Protein AF-A0A8X6SII5-F1 (afdb_monomer)

Sequence (89 aa):
MIDYHVDKMLREGTIILIQSPYASPVVLYRKNNELPPDNPEAYRFAADYRNAITKYPRYPLPLIEDLITNIPHTNIMSSLDLWSGYCWL

Nearest PDB structures (foldseek):
  7pua-assembly1_DH  TM=2.359E-01  e=8.546E+00  Trypanosoma brucei brucei

InterPro domains:
  IPR043128 Reverse transcriptase/Diguanylate cyclase domain [G3DSA:3.30.70.270] (59-86)
  IPR043502 DNA/RNA polymerase superfamily [SSF56672] (3-87)
  IPR053134 RNA-directed DNA polymerase homolog [PTHR24559] (4-87)

pLDDT: mean 86.81, std 6.91, range [51.09, 94.88]

Mean predicted aligned error: 7.18 Å

Foldseek 3Di:
DVVVVVVVCVVVVLDDDDDDPDDFDKDWDADPDPDDPPDPVRTDIDTDPPDPPDDDPPDPDDDPVVVVVPDPDDPDDDDDDPPCVPRPD

Radius of gyration: 18.9 Å; Cα contacts (8 Å, |Δi|>4): 48; chains: 1; bounding box: 36×35×48 Å

Secondary structure (DSSP, 8-state):
-HHHHHHHHHHHTS------S----EEEEE-SSSS-TT-GGGEEEEE----SS-------PPPHHHHHHTS---S-------TTTTT--

Structure (mmCIF, N/CA/C/O backbone):
data_AF-A0A8X6SII5-F1
#
_entry.id   AF-A0A8X6SII5-F1
#
loop_
_atom_site.group_PDB
_atom_site.id
_atom_site.type_symbol
_atom_site.label_atom_id
_atom_site.label_alt_id
_atom_site.label_comp_id
_atom_site.label_asym_id
_atom_site.label_entity_id
_atom_site.label_seq_id
_atom_site.pdbx_PDB_ins_code
_atom_site.Cartn_x
_atom_site.Cartn_y
_atom_site.Cartn_z
_atom_site.occupancy
_atom_site.B_iso_or_equiv
_atom_site.auth_seq_id
_atom_site.auth_comp_id
_atom_site.auth_asym_id
_atom_site.auth_atom_id
_atom_site.pdbx_PDB_model_num
ATOM 1 N N . MET A 1 1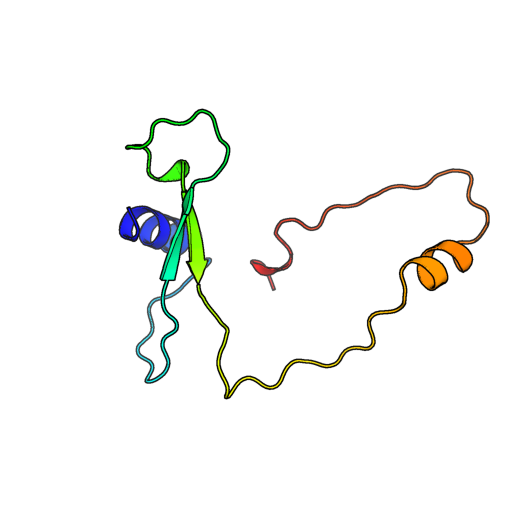 ? 6.520 -1.944 -17.050 1.00 82.88 1 MET A N 1
ATOM 2 C CA . MET A 1 1 ? 6.490 -1.029 -15.879 1.00 82.88 1 MET A CA 1
ATOM 3 C C . MET A 1 1 ? 5.501 -1.510 -14.826 1.00 82.88 1 MET A C 1
ATOM 5 O O . MET A 1 1 ? 5.883 -1.608 -13.672 1.00 82.88 1 MET A O 1
ATOM 9 N N . ILE A 1 2 ? 4.274 -1.879 -15.217 1.00 89.19 2 ILE A N 1
ATOM 10 C CA . ILE A 1 2 ? 3.298 -2.525 -14.321 1.00 89.19 2 ILE A CA 1
ATOM 11 C C . ILE A 1 2 ? 3.825 -3.878 -13.816 1.00 89.19 2 ILE A C 1
ATOM 13 O O . ILE A 1 2 ? 3.862 -4.084 -12.607 1.00 89.19 2 ILE A O 1
ATOM 17 N N . ASP A 1 3 ? 4.322 -4.736 -14.714 1.00 92.19 3 ASP A N 1
ATOM 18 C CA . ASP A 1 3 ? 4.804 -6.086 -14.364 1.00 92.19 3 ASP A CA 1
ATOM 19 C C . ASP A 1 3 ? 5.915 -6.063 -13.310 1.00 92.19 3 ASP A C 1
ATOM 21 O O . ASP A 1 3 ? 5.887 -6.842 -12.371 1.00 92.19 3 ASP A O 1
ATOM 25 N N . TYR A 1 4 ? 6.821 -5.079 -13.375 1.00 94.00 4 TYR A N 1
ATOM 26 C CA . TYR A 1 4 ? 7.858 -4.886 -12.355 1.00 94.00 4 TYR A CA 1
ATOM 27 C C . TYR A 1 4 ? 7.273 -4.738 -10.943 1.00 94.00 4 TYR A C 1
ATOM 29 O O . TYR A 1 4 ? 7.755 -5.357 -9.993 1.00 94.00 4 TYR A O 1
ATOM 37 N N . HIS A 1 5 ? 6.232 -3.912 -10.795 1.00 92.00 5 HIS A N 1
ATOM 38 C CA . HIS A 1 5 ? 5.571 -3.723 -9.506 1.00 92.00 5 HIS A CA 1
ATOM 39 C C . HIS A 1 5 ? 4.815 -4.981 -9.078 1.00 92.00 5 HIS A C 1
ATOM 41 O O . HIS A 1 5 ? 4.857 -5.327 -7.901 1.00 92.00 5 HIS A O 1
ATOM 47 N N . VAL A 1 6 ? 4.164 -5.675 -10.014 1.00 93.50 6 VAL A N 1
ATOM 48 C CA . VAL A 1 6 ? 3.455 -6.934 -9.746 1.00 93.50 6 VAL A CA 1
ATOM 49 C C . VAL A 1 6 ? 4.431 -8.012 -9.271 1.00 93.50 6 VAL A C 1
ATOM 51 O O . VAL A 1 6 ? 4.235 -8.564 -8.194 1.00 93.50 6 VAL A O 1
ATOM 54 N N . ASP A 1 7 ? 5.530 -8.237 -9.986 1.00 94.88 7 ASP A N 1
ATOM 55 C CA . ASP A 1 7 ? 6.564 -9.214 -9.630 1.00 94.88 7 ASP A CA 1
ATOM 56 C C . ASP A 1 7 ? 7.234 -8.885 -8.296 1.00 94.88 7 ASP A C 1
ATOM 58 O O . ASP A 1 7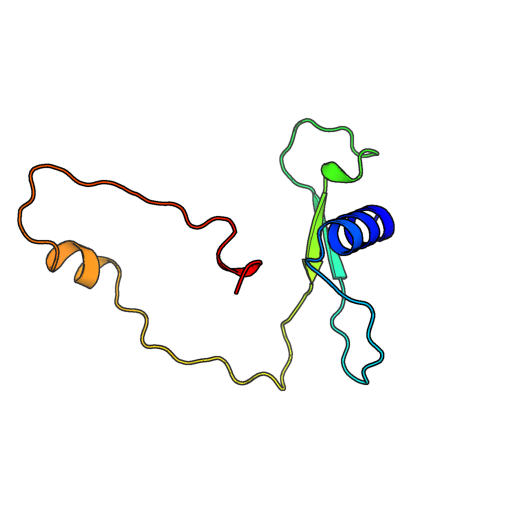 ? 7.586 -9.775 -7.519 1.00 94.88 7 ASP A O 1
ATOM 62 N N . LYS A 1 8 ? 7.435 -7.597 -8.001 1.00 94.06 8 LYS A N 1
ATOM 63 C CA . LYS A 1 8 ? 7.930 -7.157 -6.695 1.00 94.06 8 LYS A CA 1
ATOM 64 C C . LYS A 1 8 ? 6.938 -7.507 -5.584 1.00 94.06 8 LYS A C 1
ATOM 66 O O . LYS A 1 8 ? 7.338 -8.142 -4.615 1.00 94.06 8 LYS A O 1
ATOM 71 N N . MET A 1 9 ? 5.664 -7.148 -5.738 1.00 91.88 9 MET A N 1
AT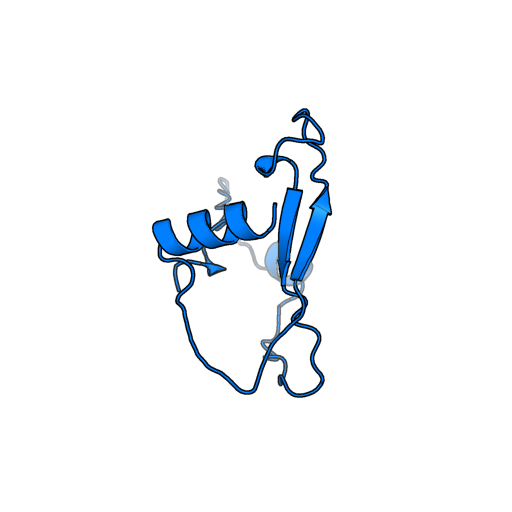OM 72 C CA . MET A 1 9 ? 4.635 -7.419 -4.728 1.00 91.88 9 MET A CA 1
ATOM 73 C C . MET A 1 9 ? 4.361 -8.920 -4.554 1.00 91.88 9 MET A C 1
ATOM 75 O O . MET A 1 9 ? 4.105 -9.354 -3.435 1.00 91.88 9 MET A O 1
ATOM 79 N N . LEU A 1 10 ? 4.456 -9.718 -5.624 1.00 93.75 10 LE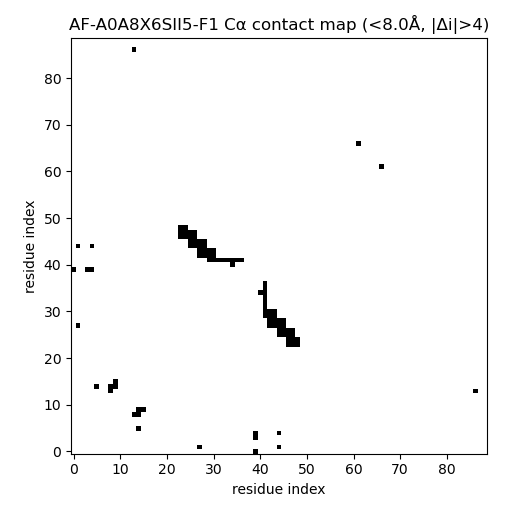U A N 1
ATOM 80 C CA . LEU A 1 10 ? 4.377 -11.181 -5.557 1.00 93.75 10 LEU A CA 1
ATOM 81 C C . LEU A 1 10 ? 5.552 -11.766 -4.765 1.00 93.75 10 LEU A C 1
ATOM 83 O O . LEU A 1 10 ? 5.348 -12.634 -3.922 1.00 93.75 10 LEU A O 1
ATOM 87 N N . ARG A 1 11 ? 6.779 -11.275 -4.994 1.00 9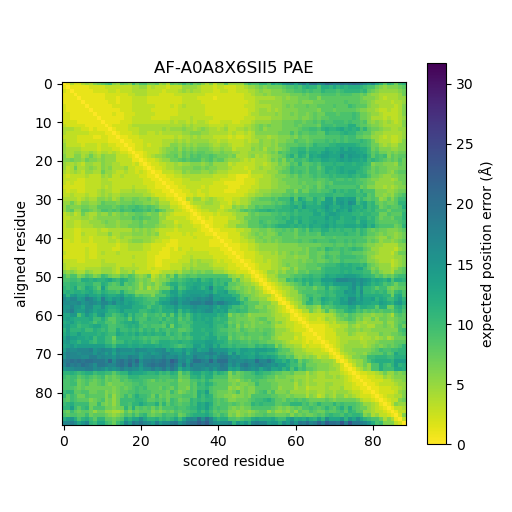4.00 11 ARG A N 1
ATOM 88 C CA . ARG A 1 11 ? 7.971 -11.701 -4.236 1.00 94.00 11 ARG A CA 1
ATOM 89 C C . ARG A 1 11 ? 7.913 -11.302 -2.765 1.00 94.00 11 ARG A C 1
ATOM 91 O O . ARG A 1 11 ? 8.361 -12.066 -1.920 1.00 94.00 11 ARG A O 1
ATOM 98 N N . GLU A 1 12 ? 7.386 -10.118 -2.468 1.00 90.38 12 GLU A N 1
ATOM 99 C CA . GLU A 1 12 ? 7.177 -9.635 -1.096 1.00 90.38 12 GLU A CA 1
ATOM 100 C C . GLU A 1 12 ? 6.012 -10.353 -0.393 1.00 90.38 12 GLU A C 1
ATOM 102 O O . GLU A 1 12 ? 5.887 -10.258 0.824 1.00 90.38 12 GLU A O 1
ATOM 107 N N . GLY A 1 13 ? 5.176 -11.089 -1.136 1.00 88.81 13 GLY A N 1
ATOM 108 C CA . GLY A 1 13 ? 4.000 -11.783 -0.607 1.00 88.81 13 GLY A CA 1
ATOM 109 C C . GLY A 1 13 ? 2.804 -10.868 -0.329 1.00 88.81 13 GLY A C 1
ATOM 110 O O . GLY A 1 13 ? 1.803 -11.325 0.213 1.00 88.81 13 GLY A O 1
ATOM 111 N N . THR A 1 14 ? 2.880 -9.592 -0.720 1.00 88.44 14 THR A N 1
ATOM 112 C CA . THR A 1 14 ? 1.821 -8.588 -0.524 1.00 88.44 14 THR A CA 1
ATOM 113 C C . THR A 1 14 ? 0.583 -8.876 -1.377 1.00 88.44 14 THR A C 1
ATOM 115 O O . THR A 1 14 ? -0.528 -8.499 -1.011 1.00 88.44 14 THR A O 1
ATOM 118 N N . ILE A 1 15 ? 0.756 -9.526 -2.532 1.00 91.06 15 ILE A N 1
ATOM 119 C CA . ILE A 1 15 ? -0.345 -9.932 -3.416 1.00 91.06 15 ILE A CA 1
ATOM 120 C C . ILE A 1 15 ? -0.221 -11.408 -3.792 1.00 91.06 15 ILE A C 1
ATOM 122 O O . ILE A 1 15 ? 0.869 -11.975 -3.788 1.00 91.06 15 ILE A O 1
ATOM 126 N N . ILE A 1 16 ? -1.345 -12.007 -4.183 1.00 92.06 16 ILE A N 1
ATOM 127 C CA . ILE A 1 16 ? -1.424 -13.376 -4.697 1.00 92.06 16 ILE A CA 1
ATOM 128 C C . ILE A 1 16 ? -2.184 -13.409 -6.022 1.00 92.06 16 ILE A C 1
ATOM 130 O O . ILE A 1 16 ? -3.028 -12.554 -6.297 1.00 92.06 16 ILE A O 1
ATOM 134 N N . LEU A 1 17 ? -1.899 -14.418 -6.842 1.00 91.31 17 LEU A N 1
ATOM 135 C CA . LEU A 1 17 ? -2.639 -14.659 -8.077 1.00 91.31 17 LEU A CA 1
ATOM 136 C C . LEU A 1 17 ? -3.981 -15.321 -7.758 1.00 91.31 17 LEU A C 1
ATOM 138 O O . LEU A 1 17 ? -4.025 -16.372 -7.120 1.00 91.31 17 LEU A O 1
ATOM 142 N N . ILE A 1 18 ? -5.068 -14.716 -8.235 1.00 93.44 18 ILE A N 1
ATOM 143 C CA . ILE A 1 18 ? -6.429 -15.239 -8.096 1.00 93.44 18 ILE A CA 1
ATOM 144 C C . ILE A 1 18 ? -7.207 -15.057 -9.398 1.00 93.44 18 ILE A C 1
ATOM 146 O O . ILE A 1 18 ? -6.924 -14.158 -10.189 1.00 93.44 18 ILE A O 1
ATOM 150 N N . GLN A 1 19 ? -8.236 -15.879 -9.585 1.00 92.44 19 GLN A N 1
ATOM 151 C CA . GLN A 1 19 ? -9.216 -15.718 -10.653 1.00 92.44 19 GLN A CA 1
ATOM 152 C C . GLN A 1 19 ? -10.541 -15.263 -10.036 1.00 92.44 19 GLN A C 1
ATOM 154 O O . GLN A 1 19 ? -11.115 -15.964 -9.206 1.00 92.44 19 GLN A O 1
ATOM 159 N N . SER A 1 20 ? -11.017 -14.077 -10.416 1.00 89.31 20 SER A N 1
ATOM 160 C CA . SER A 1 20 ? -12.205 -13.444 -9.835 1.00 89.31 20 SER A CA 1
ATOM 161 C C . SER A 1 20 ? -13.017 -12.727 -10.917 1.00 89.31 20 SER A C 1
ATOM 163 O O . SER A 1 20 ? -12.426 -12.186 -11.852 1.00 89.31 20 SER A O 1
ATOM 165 N N . PRO A 1 21 ? -14.357 -12.674 -10.802 1.00 89.25 21 PRO A N 1
ATOM 166 C CA . PRO A 1 21 ? -15.192 -11.841 -11.667 1.00 89.25 21 PRO A CA 1
ATOM 167 C C . PRO A 1 21 ? -15.060 -10.336 -11.363 1.00 89.25 21 PRO A C 1
ATOM 169 O O . PRO A 1 21 ? -15.592 -9.516 -12.108 1.00 89.25 21 PRO A O 1
ATOM 172 N N . TYR A 1 22 ? -14.370 -9.963 -10.279 1.00 86.94 22 TYR A N 1
ATOM 173 C CA . TYR A 1 22 ? -14.132 -8.575 -9.890 1.00 86.94 22 TYR A CA 1
ATOM 174 C C . TYR A 1 22 ? -12.698 -8.161 -10.212 1.00 86.94 22 TYR A C 1
ATOM 176 O O . TYR A 1 22 ? -11.747 -8.817 -9.787 1.00 86.94 22 TYR A O 1
ATOM 184 N N . ALA A 1 23 ? -12.549 -7.030 -10.899 1.00 87.88 23 ALA A N 1
ATOM 185 C CA . ALA A 1 23 ? -11.264 -6.397 -11.163 1.00 87.88 23 ALA A CA 1
ATOM 186 C C . ALA A 1 23 ? -11.398 -4.877 -11.041 1.00 87.88 23 ALA A C 1
ATOM 188 O O . ALA A 1 23 ? -12.414 -4.297 -11.422 1.00 87.88 23 ALA A O 1
ATOM 189 N N . SER A 1 24 ? -10.368 -4.235 -10.496 1.00 89.31 24 SER A N 1
ATOM 190 C CA . SER A 1 24 ? -10.236 -2.777 -10.462 1.00 89.31 24 SER A CA 1
ATOM 191 C C . SER A 1 24 ? -9.090 -2.364 -11.385 1.00 89.31 24 SER A C 1
ATOM 193 O O . SER A 1 24 ? -8.079 -3.070 -11.429 1.00 89.31 24 SER A O 1
ATOM 195 N N . PRO A 1 25 ? -9.218 -1.263 -12.144 1.00 91.44 25 PRO A N 1
ATOM 196 C CA . PRO A 1 25 ? -8.143 -0.813 -13.012 1.00 91.44 25 PRO A CA 1
ATOM 197 C C . PRO A 1 25 ? -6.940 -0.337 -12.189 1.00 91.44 25 PRO A C 1
ATOM 199 O O . PRO A 1 25 ? -7.071 0.133 -11.056 1.00 91.44 25 PRO A O 1
ATOM 202 N N . VAL A 1 26 ? -5.754 -0.456 -12.781 1.00 92.25 26 VAL A N 1
ATOM 203 C CA . VAL A 1 26 ? -4.487 -0.027 -12.184 1.00 92.25 26 VAL A CA 1
ATOM 204 C C . VAL A 1 26 ? -4.012 1.240 -12.873 1.00 92.25 26 VAL A C 1
ATOM 206 O O . VAL A 1 26 ? -4.011 1.334 -14.100 1.00 92.25 26 VAL A O 1
ATOM 209 N N . VAL A 1 27 ? -3.555 2.195 -12.073 1.00 92.25 27 VAL A N 1
ATOM 210 C CA . VAL A 1 27 ? -2.986 3.458 -12.523 1.00 92.25 27 VAL A CA 1
ATOM 211 C C . VAL A 1 27 ? -1.555 3.567 -12.012 1.00 92.25 27 VAL A C 1
ATOM 213 O O . VAL A 1 27 ? -1.268 3.327 -10.837 1.00 92.25 27 VAL A O 1
ATOM 216 N N . LEU A 1 28 ? -0.648 3.955 -12.907 1.00 92.94 28 LEU A N 1
ATOM 217 C CA . LEU A 1 28 ? 0.703 4.362 -12.545 1.00 92.94 28 LEU A CA 1
ATOM 218 C C . LEU A 1 28 ? 0.767 5.882 -12.549 1.00 92.94 28 LEU A C 1
ATOM 220 O O . LEU A 1 28 ? 0.449 6.517 -13.552 1.00 92.94 28 LEU A O 1
ATOM 224 N N . TYR A 1 29 ? 1.205 6.460 -11.439 1.00 92.38 29 TYR A N 1
ATOM 225 C CA . TYR A 1 29 ? 1.448 7.894 -11.352 1.00 92.38 29 TYR A CA 1
ATOM 226 C C . TYR A 1 29 ? 2.895 8.161 -10.990 1.00 92.38 29 TYR A C 1
ATOM 228 O O . TYR A 1 29 ? 3.527 7.426 -10.226 1.00 92.38 29 TYR A O 1
ATOM 236 N N . ARG A 1 30 ? 3.435 9.222 -11.578 1.00 92.25 30 ARG A N 1
ATOM 237 C CA . ARG A 1 30 ? 4.821 9.609 -11.381 1.00 92.25 30 ARG A CA 1
ATOM 238 C C . ARG A 1 30 ? 5.015 10.110 -9.951 1.00 92.25 30 ARG A C 1
ATOM 240 O O . ARG A 1 30 ? 4.286 10.988 -9.494 1.00 92.25 30 ARG A O 1
ATOM 247 N N . LYS A 1 31 ? 5.999 9.558 -9.240 1.00 89.50 31 LYS A N 1
ATOM 248 C CA . LYS A 1 31 ? 6.428 10.098 -7.949 1.00 89.50 31 LYS A CA 1
ATOM 249 C C . LYS A 1 31 ? 7.330 11.305 -8.208 1.00 89.50 31 LYS A C 1
ATOM 251 O O . LYS A 1 31 ? 8.136 11.293 -9.138 1.00 89.50 31 LYS A O 1
ATOM 256 N N . ASN A 1 32 ? 7.239 12.312 -7.341 1.00 88.75 32 ASN A N 1
ATOM 257 C CA . ASN A 1 32 ? 8.216 13.400 -7.273 1.00 88.75 32 ASN A CA 1
ATOM 258 C C . ASN A 1 32 ? 9.516 12.871 -6.652 1.00 88.75 32 ASN A C 1
ATOM 260 O O . ASN A 1 32 ? 9.816 13.123 -5.489 1.00 88.75 32 ASN A O 1
ATOM 264 N N . ASN A 1 33 ? 10.232 12.041 -7.401 1.00 88.06 33 ASN A N 1
ATOM 265 C CA . ASN A 1 33 ? 11.577 11.588 -7.089 1.00 88.06 33 ASN A CA 1
ATOM 266 C C . ASN A 1 33 ? 12.519 11.920 -8.245 1.00 88.06 33 ASN A C 1
ATOM 268 O O . ASN A 1 33 ? 12.090 12.115 -9.382 1.00 88.06 33 ASN A O 1
ATOM 272 N N . GLU A 1 34 ? 13.808 11.948 -7.935 1.00 92.00 34 GLU A N 1
ATOM 273 C CA . GLU A 1 34 ? 14.890 12.284 -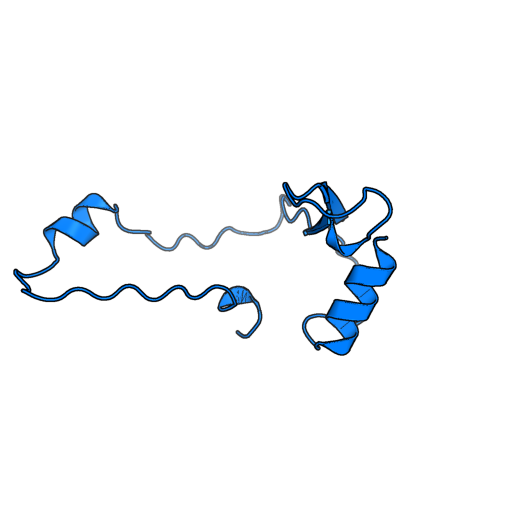8.868 1.00 92.00 34 GLU A CA 1
ATOM 274 C C . GLU A 1 34 ? 15.243 11.127 -9.819 1.00 92.00 34 GLU A C 1
ATOM 276 O O . GLU A 1 34 ? 16.188 11.218 -10.597 1.00 92.00 34 GLU A O 1
ATOM 281 N N . LEU A 1 35 ? 14.496 10.018 -9.764 1.00 90.81 35 LEU A N 1
ATOM 282 C CA . LEU A 1 35 ? 14.771 8.847 -10.590 1.00 90.81 35 LEU A CA 1
ATOM 283 C C . LEU A 1 35 ? 14.476 9.129 -12.075 1.00 90.81 35 LEU A C 1
ATOM 285 O O . LEU A 1 35 ? 13.566 9.889 -12.391 1.00 90.81 35 LEU A O 1
ATOM 289 N N . PRO A 1 36 ? 15.175 8.493 -13.018 1.00 91.25 36 PRO A N 1
ATOM 290 C CA . PRO A 1 36 ? 14.878 8.658 -14.439 1.00 91.25 36 PRO A CA 1
ATOM 291 C C . PRO A 1 36 ? 13.435 8.238 -14.832 1.00 91.25 36 PRO A C 1
ATOM 293 O O . PRO A 1 36 ? 12.822 7.420 -14.137 1.00 91.25 36 PRO A O 1
ATOM 296 N N . PRO A 1 37 ? 12.833 8.792 -15.908 1.00 87.56 37 PRO A N 1
ATOM 297 C CA . PRO A 1 37 ? 11.488 8.425 -16.387 1.00 87.56 37 PRO A CA 1
ATOM 298 C C . PRO A 1 37 ? 11.336 6.975 -16.850 1.00 87.56 37 PRO A C 1
ATOM 300 O O . PRO A 1 37 ? 10.222 6.458 -16.864 1.00 87.56 37 PRO A O 1
ATOM 303 N N . ASP A 1 38 ? 12.438 6.347 -17.236 1.00 90.38 38 ASP A N 1
ATOM 304 C CA . ASP A 1 38 ? 12.576 4.951 -17.645 1.00 90.38 38 ASP A CA 1
ATOM 305 C C . ASP A 1 38 ? 12.721 3.993 -16.453 1.00 90.38 38 ASP A C 1
ATOM 307 O O . ASP A 1 38 ? 12.515 2.788 -16.602 1.00 90.38 38 ASP A O 1
ATOM 311 N N . ASN A 1 39 ? 13.010 4.511 -15.253 1.00 90.62 39 ASN A N 1
ATOM 312 C CA . ASN A 1 39 ? 13.082 3.691 -14.053 1.00 90.62 39 ASN A CA 1
ATOM 313 C C . ASN A 1 39 ? 11.662 3.376 -13.530 1.00 90.62 39 ASN A C 1
ATOM 315 O O . ASN A 1 39 ? 10.905 4.297 -13.204 1.00 90.62 39 ASN A O 1
ATOM 319 N N . PRO A 1 40 ? 11.280 2.094 -13.384 1.00 88.75 40 PRO A N 1
ATOM 320 C CA . PRO A 1 40 ? 9.953 1.720 -12.901 1.00 88.75 40 PRO A CA 1
ATOM 321 C C . PRO A 1 40 ? 9.679 2.173 -11.455 1.00 88.75 40 PRO A C 1
ATOM 323 O O . PRO A 1 40 ? 8.550 2.525 -11.129 1.00 88.75 40 PRO A O 1
ATOM 326 N N . GLU A 1 41 ? 10.695 2.272 -10.593 1.00 90.62 41 GLU A N 1
ATOM 327 C CA . GLU A 1 41 ? 10.557 2.755 -9.204 1.00 90.62 41 GLU A CA 1
ATOM 328 C C . GLU A 1 41 ? 10.232 4.246 -9.103 1.00 90.62 41 GLU A C 1
ATOM 330 O O . GLU A 1 41 ? 9.909 4.785 -8.038 1.00 90.62 41 GLU A O 1
ATOM 335 N N . ALA A 1 42 ? 10.311 4.931 -10.234 1.00 93.25 42 ALA A N 1
ATOM 336 C CA . ALA A 1 42 ? 9.955 6.319 -10.351 1.00 93.25 42 ALA A CA 1
ATOM 337 C C . ALA A 1 42 ? 8.432 6.553 -10.375 1.00 93.25 42 ALA A C 1
ATOM 339 O O . ALA A 1 42 ? 7.960 7.686 -10.255 1.00 93.25 42 ALA A O 1
ATOM 340 N N . TYR A 1 43 ? 7.653 5.473 -10.455 1.00 93.62 43 TYR A N 1
ATOM 341 C CA . TYR A 1 43 ? 6.200 5.493 -10.450 1.00 93.62 43 TYR A CA 1
ATOM 342 C C . TYR A 1 43 ? 5.647 4.747 -9.240 1.00 93.62 43 TYR A C 1
ATOM 344 O O . TYR A 1 43 ? 6.260 3.835 -8.686 1.00 93.62 43 TYR A O 1
ATOM 352 N N . ARG A 1 44 ? 4.461 5.165 -8.805 1.00 91.31 44 ARG A N 1
ATOM 353 C CA . ARG A 1 44 ? 3.683 4.474 -7.784 1.00 91.31 44 ARG A CA 1
ATOM 354 C C . ARG A 1 44 ? 2.548 3.715 -8.451 1.00 91.31 44 ARG A C 1
ATOM 356 O O . ARG A 1 44 ? 1.826 4.261 -9.285 1.00 91.31 44 ARG A O 1
ATOM 363 N N . PHE A 1 45 ? 2.401 2.466 -8.035 1.00 92.25 45 PHE A N 1
ATOM 364 C CA . PHE A 1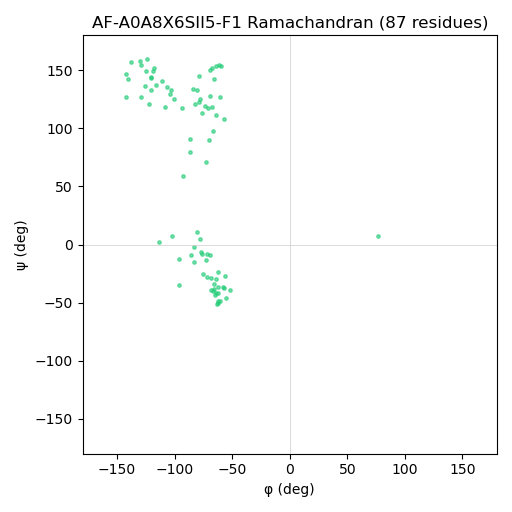 45 ? 1.294 1.601 -8.401 1.00 92.25 45 PHE A CA 1
ATOM 365 C C . PHE A 1 45 ? 0.092 1.912 -7.506 1.00 92.25 45 PHE A C 1
ATOM 367 O O . PHE A 1 45 ? 0.197 1.813 -6.284 1.00 92.25 45 PHE A O 1
ATOM 374 N N . ALA A 1 46 ? -1.038 2.302 -8.098 1.00 91.31 46 ALA A N 1
ATOM 375 C CA . ALA A 1 46 ? -2.303 2.477 -7.392 1.00 91.31 46 ALA A CA 1
ATOM 376 C C . ALA A 1 46 ? -3.427 1.729 -8.105 1.00 91.31 46 ALA A C 1
ATOM 378 O O . ALA A 1 46 ? -3.671 1.933 -9.292 1.00 91.31 46 ALA A O 1
ATOM 379 N N . ALA A 1 47 ? -4.135 0.889 -7.358 1.00 90.06 47 ALA A N 1
ATOM 380 C CA . ALA A 1 47 ? -5.392 0.315 -7.807 1.00 90.06 47 ALA A CA 1
ATOM 381 C C . ALA A 1 47 ? -6.532 1.301 -7.524 1.00 90.06 47 ALA A C 1
ATOM 383 O O . ALA A 1 47 ? -6.625 1.868 -6.432 1.00 90.06 47 ALA A O 1
ATOM 384 N N . ASP A 1 48 ? -7.398 1.515 -8.508 1.00 89.38 48 ASP A N 1
ATOM 385 C CA . ASP A 1 48 ? -8.555 2.389 -8.364 1.00 89.38 48 ASP A CA 1
ATOM 386 C C . ASP A 1 48 ? -9.746 1.615 -7.786 1.00 89.38 48 ASP A C 1
ATOM 388 O O . ASP A 1 48 ? -10.544 1.024 -8.511 1.00 89.38 48 ASP A O 1
ATOM 392 N N . TYR A 1 49 ? -9.868 1.620 -6.458 1.00 85.56 49 TYR A N 1
ATOM 393 C CA . TYR A 1 49 ? -10.930 0.909 -5.740 1.00 85.56 49 TYR A CA 1
ATOM 394 C C . TYR A 1 49 ? -12.278 1.646 -5.700 1.00 85.56 49 TYR A C 1
ATOM 396 O O . TYR A 1 49 ? -13.173 1.235 -4.957 1.00 85.56 49 TYR A O 1
ATOM 404 N N . ARG A 1 50 ? -12.463 2.729 -6.469 1.00 84.81 50 ARG A N 1
ATOM 405 C CA . ARG A 1 50 ? -13.738 3.458 -6.539 1.00 84.81 50 ARG A CA 1
ATOM 406 C C . ARG A 1 50 ? -14.783 2.612 -7.262 1.00 84.81 50 ARG A C 1
ATOM 408 O O . ARG A 1 50 ? -14.941 2.688 -8.475 1.00 84.81 50 ARG A O 1
ATOM 415 N N . ASN A 1 51 ? -15.511 1.801 -6.506 1.00 81.06 51 ASN A N 1
ATOM 416 C CA . ASN A 1 51 ? -16.554 0.936 -7.038 1.00 81.06 51 ASN A CA 1
ATOM 417 C C . ASN A 1 51 ? -17.891 1.189 -6.321 1.00 81.06 51 ASN A C 1
ATOM 419 O O . ASN A 1 51 ? -17.922 1.556 -5.149 1.00 81.06 51 ASN A O 1
ATOM 423 N N . ALA A 1 52 ? -19.005 0.995 -7.031 1.00 80.38 52 ALA A N 1
ATOM 424 C CA . ALA A 1 52 ? -20.351 1.251 -6.507 1.00 80.38 52 ALA A CA 1
ATOM 425 C C . ALA A 1 52 ? -20.873 0.152 -5.556 1.00 80.38 52 ALA A C 1
ATOM 427 O O . ALA A 1 52 ? -21.952 0.298 -4.987 1.00 80.38 52 ALA A O 1
ATOM 428 N N . ILE A 1 53 ? -20.142 -0.958 -5.410 1.00 82.94 53 ILE A N 1
ATOM 429 C CA . ILE A 1 53 ? -20.578 -2.164 -4.688 1.00 82.94 53 ILE A CA 1
ATOM 430 C C . ILE A 1 53 ? -20.059 -2.152 -3.241 1.00 82.94 53 ILE A C 1
ATOM 432 O O . ILE A 1 53 ? -20.742 -2.613 -2.326 1.00 82.94 53 ILE A O 1
ATOM 436 N N . THR A 1 54 ? -18.857 -1.621 -3.008 1.00 83.19 54 THR A N 1
ATOM 437 C CA . THR A 1 54 ? -18.206 -1.594 -1.699 1.00 83.19 54 THR A CA 1
ATOM 438 C C . THR A 1 54 ? -18.957 -0.672 -0.748 1.00 83.19 54 THR A C 1
ATOM 440 O O . THR A 1 54 ? -19.042 0.541 -0.935 1.00 83.19 54 THR A O 1
ATOM 443 N N . LYS A 1 55 ? -19.457 -1.254 0.343 1.00 80.56 55 LYS A N 1
ATOM 444 C CA . LYS A 1 55 ? -19.999 -0.501 1.469 1.00 80.56 55 LYS A CA 1
ATOM 445 C C . LYS A 1 55 ? -18.844 0.077 2.281 1.00 80.56 55 LYS A C 1
ATOM 447 O O . LYS A 1 55 ? -18.109 -0.670 2.923 1.00 80.56 55 LYS A O 1
ATOM 452 N N . TYR A 1 56 ? -18.711 1.399 2.283 1.00 77.12 56 TYR A N 1
ATOM 453 C CA . TYR A 1 56 ? -17.692 2.070 3.085 1.00 77.12 56 TYR A CA 1
ATOM 454 C C . TYR A 1 56 ? -17.889 1.766 4.579 1.00 77.12 56 TYR A C 1
ATOM 456 O O . TYR A 1 56 ? -18.998 1.972 5.099 1.00 77.12 56 TYR A O 1
ATOM 464 N N . PRO A 1 57 ? -16.848 1.288 5.285 1.00 71.38 57 PRO A N 1
ATOM 465 C CA . PRO A 1 57 ? -16.910 1.146 6.728 1.00 71.38 57 PRO A CA 1
ATOM 466 C C . PRO A 1 57 ? -17.052 2.542 7.337 1.00 71.38 57 PRO A C 1
ATOM 468 O O . PRO A 1 57 ? -16.149 3.371 7.267 1.00 71.38 57 PRO A O 1
ATOM 471 N N . ARG A 1 58 ? -18.220 2.825 7.918 1.00 73.69 58 ARG A N 1
ATOM 472 C CA . ARG A 1 58 ? -18.452 4.050 8.686 1.00 73.69 58 ARG A CA 1
ATOM 473 C C . ARG A 1 58 ? -18.020 3.805 10.123 1.00 73.69 58 ARG A C 1
ATOM 475 O O . ARG A 1 58 ? -18.853 3.521 10.977 1.00 73.69 58 ARG A O 1
ATOM 482 N N . TYR A 1 59 ? -16.716 3.872 10.366 1.00 78.81 59 TYR A N 1
ATOM 483 C CA . TYR A 1 59 ? -16.219 4.093 11.718 1.00 78.81 59 TYR A CA 1
ATOM 484 C C . TYR A 1 59 ? -16.310 5.597 12.009 1.00 78.81 59 TYR A C 1
ATOM 486 O O . TYR A 1 59 ? -15.924 6.385 11.140 1.00 78.81 59 TYR A O 1
ATOM 494 N N . PRO A 1 60 ? -16.844 6.026 13.164 1.00 83.06 60 PRO A N 1
ATOM 495 C CA . PRO A 1 60 ? -16.824 7.433 13.531 1.00 83.06 60 PRO A CA 1
ATOM 496 C C . PRO A 1 60 ? -15.369 7.843 13.769 1.00 83.06 60 PRO A C 1
ATOM 498 O O . PRO A 1 60 ? -14.799 7.570 14.822 1.00 83.06 60 PRO A O 1
ATOM 501 N N . LEU A 1 61 ? -14.748 8.451 12.758 1.00 84.38 61 LEU A N 1
ATOM 502 C CA . LEU A 1 61 ? -13.448 9.084 12.927 1.00 84.38 61 LEU A CA 1
ATOM 503 C C . LEU A 1 61 ? -13.668 10.339 13.780 1.00 84.38 61 LEU A C 1
ATOM 505 O O . LEU A 1 61 ? -14.431 11.213 13.359 1.00 84.38 61 LEU A O 1
ATOM 509 N N . PRO A 1 62 ? -13.073 10.416 14.982 1.00 85.88 62 PRO A N 1
ATOM 510 C CA . PRO A 1 62 ? -13.190 11.602 15.816 1.00 85.88 62 PRO A CA 1
ATOM 511 C C . PRO A 1 62 ? -12.533 12.796 15.121 1.00 85.88 62 PRO A C 1
ATOM 513 O O . PRO A 1 62 ? -11.614 12.635 14.311 1.00 85.88 62 PRO A O 1
ATOM 516 N N . LEU A 1 63 ? -12.999 14.001 15.442 1.00 88.94 63 LEU A N 1
ATOM 517 C CA . LEU A 1 63 ? -12.373 15.214 14.938 1.00 88.94 63 LEU A CA 1
ATOM 518 C C . LEU A 1 63 ? -10.962 15.341 15.530 1.00 88.94 63 LEU A C 1
ATOM 520 O O . LEU A 1 63 ? -10.734 15.023 16.697 1.00 88.94 63 LEU A O 1
ATOM 524 N N . ILE A 1 64 ? -10.009 15.830 14.734 1.00 88.31 64 ILE A N 1
ATOM 525 C CA . ILE A 1 64 ? -8.627 16.035 15.198 1.00 88.31 64 ILE A CA 1
ATOM 526 C C . ILE A 1 64 ? -8.588 16.980 16.412 1.00 88.31 64 ILE A C 1
ATOM 528 O O . ILE A 1 64 ? -7.818 16.750 17.339 1.00 88.31 64 ILE A O 1
ATOM 532 N N . GLU A 1 65 ? -9.446 18.000 16.448 1.00 88.25 65 GLU A N 1
ATOM 533 C CA . GLU A 1 65 ? -9.551 18.940 17.573 1.00 88.25 65 GLU A CA 1
ATOM 534 C C . GLU A 1 65 ? -10.004 18.256 18.869 1.00 88.25 65 GLU A C 1
ATOM 536 O O . GLU A 1 65 ? -9.417 18.496 19.927 1.00 88.25 65 GLU A O 1
ATOM 541 N N . ASP A 1 66 ? -10.984 17.351 18.783 1.00 88.12 66 ASP A N 1
ATOM 542 C CA . ASP A 1 66 ? -11.430 16.544 19.923 1.00 88.12 66 ASP A CA 1
ATOM 543 C C . ASP A 1 66 ? -10.295 15.654 20.431 1.00 88.12 66 ASP A C 1
ATOM 545 O O . ASP A 1 66 ? -10.089 15.533 21.637 1.00 88.12 66 ASP A O 1
ATOM 549 N N . LEU A 1 67 ? -9.529 15.044 19.522 1.00 87.00 67 LEU A N 1
ATOM 550 C CA . LEU A 1 67 ? -8.375 14.233 19.902 1.00 87.00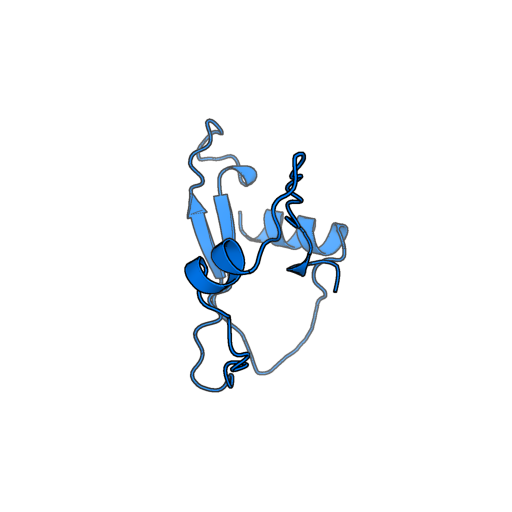 67 LEU A CA 1
ATOM 551 C C . LEU A 1 67 ? -7.348 15.068 20.663 1.00 87.00 67 LEU A C 1
ATOM 553 O O . LEU A 1 67 ? -6.925 14.646 21.730 1.00 87.00 67 LEU A O 1
ATOM 557 N N . ILE A 1 68 ? -6.985 16.250 20.155 1.00 85.56 68 ILE A N 1
ATOM 558 C CA . ILE A 1 68 ? -5.952 17.108 20.753 1.00 85.56 68 ILE A CA 1
ATOM 559 C C . ILE A 1 68 ? -6.393 17.657 22.115 1.00 85.56 68 ILE A C 1
ATOM 561 O O . ILE A 1 68 ? -5.592 17.700 23.046 1.00 85.56 68 ILE A O 1
ATOM 565 N N . THR A 1 69 ? -7.661 18.047 22.251 1.00 85.19 69 THR A N 1
ATOM 566 C CA . THR A 1 69 ? -8.192 18.663 23.480 1.00 85.19 69 THR A CA 1
ATOM 567 C C . THR A 1 69 ? -8.334 17.649 24.615 1.00 85.19 69 THR A C 1
ATOM 569 O O . THR A 1 69 ? -8.215 18.000 25.786 1.00 85.19 69 THR A O 1
ATOM 572 N N . ASN A 1 70 ? -8.549 16.376 24.275 1.00 81.62 70 ASN A N 1
ATOM 573 C CA . ASN A 1 70 ? -8.624 15.277 25.236 1.00 81.62 70 ASN A CA 1
ATOM 574 C C . ASN A 1 70 ? -7.247 14.720 25.645 1.00 81.62 70 ASN A C 1
ATOM 576 O O . ASN A 1 70 ? -7.189 13.820 26.486 1.00 81.62 70 ASN A O 1
ATOM 580 N N . ILE A 1 71 ? -6.136 15.222 25.085 1.00 83.31 71 ILE A N 1
ATOM 581 C CA . ILE A 1 71 ? -4.793 14.820 25.524 1.00 83.31 71 ILE A CA 1
ATOM 582 C C . ILE A 1 71 ? -4.523 15.471 26.891 1.00 83.31 71 ILE A C 1
ATOM 584 O O . ILE A 1 71 ? -4.512 16.700 26.990 1.00 83.31 71 ILE A O 1
ATOM 588 N N . PRO A 1 72 ? -4.290 14.689 27.964 1.00 81.31 72 PRO A N 1
ATOM 589 C CA . PRO A 1 72 ? -3.934 15.249 29.263 1.00 81.31 72 PRO A CA 1
ATOM 590 C C . PRO A 1 72 ? -2.621 16.033 29.162 1.00 81.31 72 PRO A C 1
ATOM 592 O O . PRO A 1 72 ? -1.782 15.742 28.312 1.00 81.31 72 PRO A O 1
ATOM 595 N N . HIS A 1 73 ? -2.403 17.011 30.044 1.00 80.88 73 HIS A N 1
ATOM 596 C CA . HIS A 1 73 ? -1.133 17.737 30.086 1.00 80.88 73 HIS A CA 1
ATOM 597 C C . HIS A 1 73 ? 0.027 16.753 30.301 1.00 80.88 73 HIS A C 1
ATOM 599 O O . HIS A 1 73 ? 0.195 16.194 31.385 1.00 80.88 73 HIS A O 1
ATOM 605 N N . THR A 1 74 ? 0.817 16.530 29.252 1.00 82.69 74 THR A N 1
ATOM 606 C CA . THR A 1 74 ? 2.009 15.681 29.281 1.00 82.69 74 THR A CA 1
ATOM 607 C C . THR A 1 74 ? 3.228 16.511 28.897 1.00 82.69 74 THR A C 1
ATOM 609 O O . THR A 1 74 ? 3.150 17.406 28.057 1.00 82.69 74 THR A O 1
ATOM 612 N N . ASN A 1 75 ? 4.371 16.219 29.515 1.00 84.25 75 ASN A N 1
ATOM 613 C CA . ASN A 1 75 ? 5.635 16.901 29.213 1.00 84.25 75 ASN A CA 1
ATOM 614 C C . ASN A 1 75 ? 6.380 16.270 28.025 1.00 84.25 75 ASN A C 1
ATOM 616 O O . ASN A 1 75 ? 7.401 16.798 27.591 1.00 84.25 75 ASN A O 1
ATOM 620 N N . ILE A 1 76 ? 5.918 15.112 27.541 1.00 86.69 76 ILE A N 1
ATOM 621 C CA . ILE A 1 76 ? 6.575 14.320 26.501 1.00 86.69 76 ILE A CA 1
ATOM 622 C C . ILE A 1 76 ? 5.495 13.728 25.600 1.00 86.69 76 ILE A C 1
ATOM 624 O O . ILE A 1 76 ? 4.600 13.035 26.077 1.00 86.69 76 ILE A O 1
ATOM 628 N N . MET A 1 77 ? 5.633 13.955 24.297 1.00 85.75 77 MET A N 1
ATOM 629 C CA . MET A 1 77 ? 4.799 13.351 23.265 1.00 85.75 77 MET A CA 1
ATOM 630 C C . MET A 1 77 ? 5.700 12.668 22.240 1.00 85.75 77 MET A C 1
ATOM 632 O O . MET A 1 77 ? 6.723 13.221 21.835 1.00 85.75 77 MET A O 1
ATOM 636 N N . SER A 1 78 ? 5.326 11.462 21.827 1.00 89.12 78 SER A N 1
ATOM 637 C CA . SER A 1 78 ? 5.971 10.736 20.737 1.00 89.12 78 SER 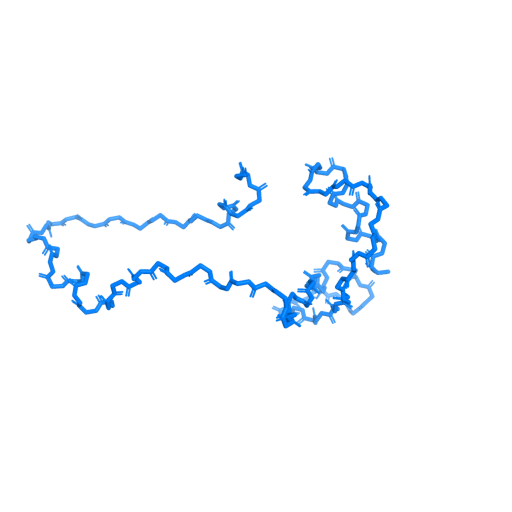A CA 1
ATOM 638 C C . SER A 1 78 ? 4.963 10.491 19.620 1.00 89.12 78 SER A C 1
ATOM 640 O O . SER A 1 78 ? 3.762 10.381 19.856 1.00 89.12 78 SER A O 1
ATOM 642 N N . SER A 1 79 ? 5.461 10.437 18.389 1.00 89.19 79 SER A N 1
ATOM 643 C CA . SER A 1 79 ? 4.670 10.122 17.204 1.00 89.19 79 SER A CA 1
ATOM 644 C C . SER A 1 79 ? 5.182 8.817 16.607 1.00 89.19 79 SER A C 1
ATOM 646 O O . SER A 1 79 ? 6.395 8.609 16.537 1.00 89.19 79 SER A O 1
ATOM 648 N N . LEU A 1 80 ? 4.264 7.942 16.202 1.00 90.56 80 LEU A N 1
ATOM 649 C CA . LEU A 1 80 ? 4.560 6.682 15.531 1.00 90.56 80 LEU A CA 1
ATOM 650 C C . LEU A 1 80 ? 3.851 6.672 14.179 1.00 90.56 80 LEU A C 1
ATOM 652 O O . LEU A 1 80 ? 2.627 6.763 14.123 1.00 90.56 80 LEU A O 1
ATOM 656 N N . ASP A 1 81 ? 4.621 6.532 13.103 1.00 89.62 81 ASP A N 1
ATOM 657 C CA . ASP A 1 81 ? 4.076 6.387 11.756 1.00 89.62 81 ASP A CA 1
ATOM 658 C C . ASP A 1 81 ? 3.936 4.902 11.397 1.00 89.62 81 ASP A C 1
ATOM 660 O O . ASP A 1 81 ? 4.919 4.161 11.332 1.00 89.62 81 ASP A O 1
ATOM 664 N N . LEU A 1 82 ? 2.700 4.459 11.165 1.00 86.12 82 LEU A N 1
ATOM 665 C CA . LEU A 1 82 ? 2.379 3.088 10.764 1.00 86.12 82 LEU A CA 1
ATOM 666 C C . LEU A 1 82 ? 2.320 2.974 9.237 1.00 86.12 82 LEU A C 1
ATOM 668 O O . LEU A 1 82 ? 1.306 2.569 8.666 1.00 86.12 82 LEU A O 1
ATOM 672 N N . TRP A 1 83 ? 3.431 3.305 8.576 1.00 78.62 83 TRP A N 1
ATOM 673 C CA . TRP A 1 83 ? 3.540 3.366 7.114 1.00 78.62 83 TRP A CA 1
ATOM 674 C C . TRP A 1 83 ? 3.055 2.094 6.395 1.00 78.62 83 TRP A C 1
ATOM 676 O O . TRP A 1 83 ? 2.413 2.168 5.348 1.00 78.62 83 TRP A O 1
ATOM 686 N N . SER A 1 84 ? 3.344 0.915 6.952 1.00 79.50 84 SER A N 1
ATOM 687 C CA . SER A 1 84 ? 2.990 -0.383 6.364 1.00 79.50 84 SER A CA 1
ATOM 688 C C . SER A 1 84 ? 1.777 -1.050 7.013 1.00 79.50 84 SER A C 1
ATOM 690 O O . SER A 1 84 ? 1.469 -2.186 6.664 1.00 79.50 84 SER A O 1
ATOM 692 N N . GLY A 1 85 ? 1.067 -0.375 7.924 1.00 80.75 85 GLY A N 1
ATOM 693 C CA . GLY A 1 85 ? -0.026 -0.981 8.696 1.00 80.75 85 GLY A CA 1
ATOM 694 C C . GLY A 1 85 ? -1.128 -1.608 7.834 1.00 80.75 85 GLY A C 1
ATOM 695 O O . GLY A 1 85 ? -1.743 -2.581 8.246 1.00 80.75 85 GLY A O 1
ATOM 696 N N . TYR A 1 86 ? -1.326 -1.109 6.612 1.00 78.44 86 TYR A N 1
ATOM 697 C CA . TYR A 1 86 ? -2.297 -1.653 5.659 1.00 78.44 86 TYR A CA 1
ATOM 698 C C . TYR A 1 86 ? -1.874 -2.965 4.985 1.00 78.44 86 TYR A C 1
ATOM 700 O O . TYR A 1 86 ? -2.740 -3.694 4.520 1.00 78.44 86 TYR A O 1
ATOM 708 N N . CYS A 1 87 ? -0.574 -3.249 4.875 1.00 74.50 87 CYS A N 1
ATOM 709 C CA . CYS A 1 87 ? -0.066 -4.379 4.086 1.00 74.50 87 CYS A CA 1
ATOM 710 C C . CYS A 1 87 ? 0.209 -5.639 4.920 1.00 74.50 87 CYS A C 1
ATOM 712 O O . CYS A 1 87 ? 0.463 -6.690 4.344 1.00 74.50 87 CYS A O 1
ATOM 714 N N . TRP A 1 88 ? 0.211 -5.525 6.252 1.00 62.12 88 TRP A N 1
ATOM 715 C CA . TRP A 1 88 ? 0.547 -6.613 7.184 1.00 62.12 88 TRP A CA 1
ATOM 716 C C . TRP A 1 88 ? -0.641 -7.088 8.040 1.00 62.12 88 TRP A C 1
ATOM 718 O O . TRP A 1 88 ? -0.449 -7.942 8.905 1.00 62.12 88 TRP A O 1
ATOM 728 N N . LEU A 1 89 ? -1.833 -6.516 7.833 1.00 51.09 89 LEU A N 1
ATOM 729 C CA . LEU A 1 89 ? -3.098 -6.972 8.425 1.00 51.09 89 LEU A CA 1
ATOM 730 C C . LEU A 1 89 ? -3.786 -7.967 7.489 1.00 51.09 89 LEU A C 1
ATOM 732 O O . LEU A 1 89 ? -4.323 -8.965 8.014 1.00 51.09 89 LEU A O 1
#

Organism: Trichonephila clavipes (NCBI:txid2585209)

Solvent-accessible surface area (backbone atoms only — not comparable to full-atom values): 6263 Å² total; per-residue (Å²): 101,69,62,60,54,50,56,48,32,45,72,72,60,72,47,80,93,80,89,68,100,74,86,63,61,76,46,77,43,78,49,101,58,94,55,54,94,87,42,57,86,27,40,43,85,41,71,51,78,88,55,96,78,72,78,77,84,82,70,89,75,76,55,69,66,60,56,61,70,69,53,71,97,65,98,75,85,87,86,83,84,68,88,60,58,84,74,79,112